Protein AF-A0A554S8Y8-F1 (afdb_monomer_lite)

InterPro domains:
  IPR024384 Protein of unknown function DUF2742 [PF10888] (43-123)

Radius of gyration: 39.04 Å; chains: 1; bounding box: 108×57×81 Å

Foldseek 3Di:
DDDDDDDDPDPDDPDPPPDDPDDDPPDVVVVVLVVVLVVLLVLQPDDQDAAPDPVLVPDDPPRSSNSNNVSVVVVVVVCCPDPVVVVVVVVVVVVVVVVVVVVVVVVVVVVVVVVVVVVVVVVVVVVCVVDPPPPPPPPPPDDPPPPDDD

Organism: NCBI:txid2590901

Structure (mmCIF, N/CA/C/O backbone):
data_AF-A0A554S8Y8-F1
#
_entry.id   AF-A0A554S8Y8-F1
#
loop_
_atom_site.group_PDB
_atom_site.id
_atom_site.type_symbol
_atom_site.label_atom_id
_atom_site.label_alt_id
_atom_site.label_comp_id
_atom_site.label_asym_id
_atom_site.label_entity_id
_atom_site.label_seq_id
_atom_site.pdbx_PDB_ins_code
_atom_site.Cartn_x
_atom_site.Cartn_y
_atom_site.Cartn_z
_atom_site.occupancy
_atom_site.B_iso_or_equiv
_atom_site.auth_seq_id
_atom_site.auth_comp_id
_atom_site.auth_asym_id
_atom_site.auth_atom_id
_atom_site.pdbx_PDB_model_num
ATOM 1 N N . MET A 1 1 ? -57.299 -16.203 10.323 1.00 47.03 1 MET A N 1
ATOM 2 C CA . MET A 1 1 ? -56.500 -15.339 11.216 1.00 47.03 1 MET A CA 1
ATOM 3 C C . MET A 1 1 ? -55.416 -14.689 10.373 1.00 47.03 1 MET A C 1
ATOM 5 O O . MET A 1 1 ? -54.409 -15.319 10.095 1.00 47.03 1 MET A O 1
ATOM 9 N N . THR A 1 2 ? -55.683 -13.494 9.859 1.00 44.03 2 THR A N 1
ATOM 10 C CA . THR A 1 2 ? -54.801 -12.737 8.959 1.00 44.03 2 THR A CA 1
ATOM 11 C C . THR A 1 2 ? -54.114 -11.648 9.774 1.00 44.03 2 THR A C 1
ATOM 13 O O . THR A 1 2 ? -54.778 -10.763 10.304 1.00 44.03 2 THR A O 1
ATOM 16 N N . THR A 1 3 ? -52.796 -11.741 9.935 1.00 59.38 3 THR A N 1
ATOM 17 C CA . THR A 1 3 ? -51.993 -10.737 10.642 1.00 59.38 3 THR A CA 1
ATOM 18 C C . THR A 1 3 ? -51.645 -9.593 9.699 1.00 59.38 3 THR A C 1
ATOM 20 O O . THR A 1 3 ? -50.896 -9.768 8.739 1.00 59.38 3 THR A O 1
ATOM 23 N N . GLU A 1 4 ? -52.202 -8.424 9.987 1.00 56.88 4 GLU A N 1
ATOM 24 C CA . GLU A 1 4 ? -51.949 -7.163 9.302 1.00 56.88 4 GLU A CA 1
ATOM 25 C C . GLU A 1 4 ? -50.557 -6.628 9.698 1.00 56.88 4 GLU A C 1
ATOM 27 O O . GLU A 1 4 ? -50.300 -6.287 10.855 1.00 56.88 4 GLU A O 1
ATOM 32 N N . VAL A 1 5 ? -49.617 -6.603 8.748 1.00 60.22 5 VAL A N 1
ATOM 33 C CA . VAL A 1 5 ? -48.259 -6.079 8.960 1.00 60.22 5 VAL A CA 1
ATOM 34 C C . VAL A 1 5 ? -48.286 -4.563 8.781 1.00 60.22 5 VAL A C 1
ATOM 36 O O . VAL A 1 5 ? -48.289 -4.041 7.669 1.00 60.22 5 VAL A O 1
ATOM 39 N N . LYS A 1 6 ? -48.303 -3.847 9.906 1.00 61.69 6 LYS A N 1
ATOM 40 C CA . LYS A 1 6 ? -48.257 -2.384 9.974 1.00 61.69 6 LYS A CA 1
ATOM 41 C C . LYS A 1 6 ? -46.864 -1.884 9.566 1.00 61.69 6 LYS A C 1
ATOM 43 O O . LYS A 1 6 ? -45.938 -1.867 10.376 1.00 61.69 6 LYS A O 1
ATOM 48 N N . SER A 1 7 ? -46.703 -1.494 8.302 1.00 57.88 7 SER A N 1
ATOM 49 C CA . SER A 1 7 ? -45.473 -0.887 7.784 1.00 57.88 7 SER A CA 1
ATOM 50 C C . SER A 1 7 ? -45.185 0.434 8.506 1.00 57.88 7 SER A C 1
ATOM 52 O O . SER A 1 7 ? -45.974 1.377 8.422 1.00 57.88 7 SER A O 1
ATOM 54 N N . ARG A 1 8 ? -44.059 0.516 9.224 1.00 50.22 8 ARG A N 1
ATOM 55 C CA . ARG A 1 8 ? -43.573 1.784 9.787 1.00 50.22 8 ARG A CA 1
ATOM 56 C C . ARG A 1 8 ? -43.091 2.707 8.658 1.00 50.22 8 ARG A C 1
ATOM 58 O O . ARG A 1 8 ? -42.439 2.216 7.734 1.00 50.22 8 ARG A O 1
ATOM 65 N N . PRO A 1 9 ? -43.361 4.021 8.733 1.00 53.75 9 PRO A N 1
ATOM 66 C CA . PRO A 1 9 ? -42.810 4.978 7.786 1.00 53.75 9 PRO A CA 1
ATOM 67 C C . PRO A 1 9 ? -41.280 4.975 7.880 1.00 53.75 9 PRO A C 1
ATOM 69 O O . PRO A 1 9 ? -40.707 5.001 8.972 1.00 53.75 9 PRO A O 1
ATOM 72 N N . ARG A 1 10 ? -40.633 4.893 6.714 1.00 50.78 10 ARG A N 1
ATOM 73 C CA . ARG A 1 10 ? -39.185 5.033 6.543 1.00 50.78 10 ARG A CA 1
ATOM 74 C C . ARG A 1 10 ? -38.805 6.416 7.067 1.00 50.78 10 ARG A C 1
ATOM 76 O O . ARG A 1 10 ? -39.172 7.414 6.456 1.00 50.78 10 ARG A O 1
ATOM 83 N N . GLY A 1 11 ? -38.143 6.442 8.221 1.00 44.75 11 GLY A N 1
ATOM 84 C CA . GLY A 1 11 ? -37.621 7.662 8.819 1.00 44.75 11 GLY A CA 1
ATOM 85 C C . GLY A 1 11 ? -36.776 8.417 7.803 1.00 44.75 11 GLY A C 1
ATOM 86 O O . GLY A 1 11 ? -35.916 7.836 7.138 1.00 44.75 11 GLY A O 1
ATOM 87 N N . GLU A 1 12 ? -37.102 9.693 7.677 1.00 41.38 12 GLU A N 1
ATOM 88 C CA . GLU A 1 12 ? -36.441 10.696 6.866 1.00 41.38 12 GLU A CA 1
ATOM 89 C C . GLU A 1 12 ? -34.924 10.609 7.067 1.00 41.38 12 GLU A C 1
ATOM 91 O O . GLU A 1 12 ? -34.403 10.762 8.173 1.00 41.38 12 GLU A O 1
ATOM 96 N N . SER A 1 13 ? -34.212 10.315 5.979 1.00 51.78 13 SER A N 1
ATOM 97 C CA . SER A 1 13 ? -32.763 10.447 5.917 1.00 51.78 13 SER A CA 1
ATOM 98 C C . SER A 1 13 ? -32.412 11.896 6.238 1.00 51.78 13 SER A C 1
ATOM 100 O O . SER A 1 13 ? -32.875 12.801 5.540 1.00 51.78 13 SER A O 1
ATOM 102 N N . GLY A 1 14 ? -31.624 12.096 7.296 1.00 46.25 14 GLY A N 1
ATOM 103 C CA . GLY A 1 14 ? -31.183 13.405 7.759 1.00 46.25 14 GLY A CA 1
ATOM 104 C C . GLY A 1 14 ? -30.741 14.294 6.601 1.00 46.25 14 GLY A C 1
ATOM 105 O O . GLY A 1 14 ? -29.959 13.885 5.743 1.00 46.25 14 GLY A O 1
ATOM 106 N N . ALA A 1 15 ? -31.297 15.502 6.571 1.00 44.44 15 ALA A N 1
ATOM 107 C CA . ALA A 1 15 ? -30.996 16.517 5.584 1.00 44.44 15 ALA A CA 1
ATOM 108 C C . ALA A 1 15 ? -29.482 16.763 5.525 1.00 44.44 15 ALA A C 1
ATOM 110 O O . ALA A 1 15 ? -28.898 17.335 6.446 1.00 44.44 15 ALA A O 1
ATOM 111 N N . ALA A 1 16 ? -28.855 16.355 4.420 1.00 51.69 16 ALA A N 1
ATOM 112 C CA . ALA A 1 16 ? -27.528 16.815 4.055 1.00 51.69 16 ALA A CA 1
ATOM 113 C C . ALA A 1 16 ? -27.600 18.341 3.899 1.00 51.69 16 ALA A C 1
ATOM 115 O O . ALA A 1 16 ? -28.158 18.863 2.930 1.00 51.69 16 ALA A O 1
ATOM 116 N N . LYS A 1 17 ? -27.097 19.070 4.899 1.00 48.62 17 LYS A N 1
ATOM 117 C CA . LYS A 1 17 ? -26.949 20.524 4.846 1.00 48.62 17 LYS A CA 1
ATOM 118 C C . LYS A 1 17 ? -26.028 20.838 3.665 1.00 48.62 17 LYS A C 1
ATOM 120 O O . LYS A 1 17 ? -24.832 20.569 3.731 1.00 48.62 17 LYS A O 1
ATOM 125 N N . LYS A 1 18 ? -26.580 21.396 2.582 1.00 47.53 18 LYS A N 1
ATOM 126 C CA . LYS A 1 18 ? -25.790 21.976 1.489 1.00 47.53 18 LYS A CA 1
ATOM 127 C C . LYS A 1 18 ? -25.019 23.179 2.037 1.00 47.53 18 LYS A C 1
ATOM 129 O O . LYS A 1 18 ? -25.548 24.285 2.095 1.00 47.53 18 LYS A O 1
ATOM 134 N N . LEU A 1 19 ? -23.790 22.947 2.481 1.00 48.97 19 LEU A N 1
ATOM 135 C CA . LEU A 1 19 ? -22.772 23.988 2.558 1.00 48.97 19 LEU A CA 1
ATOM 136 C C . LEU A 1 19 ? -22.224 24.185 1.138 1.00 48.97 19 LEU A C 1
ATOM 138 O O . LEU A 1 19 ? -22.096 23.221 0.388 1.00 48.97 19 LEU A O 1
ATOM 142 N N . GLY A 1 20 ? -22.040 25.446 0.756 1.00 43.59 20 GLY A N 1
ATOM 143 C CA . GLY A 1 20 ? -21.856 25.896 -0.621 1.00 43.59 20 GLY A CA 1
ATOM 144 C C . GLY A 1 20 ? -20.683 25.285 -1.395 1.00 43.59 20 GLY A C 1
ATOM 145 O O . GLY A 1 20 ? -19.787 24.651 -0.844 1.00 43.59 20 GLY A O 1
ATOM 146 N N . ASP A 1 21 ? -20.769 25.511 -2.704 1.00 49.44 21 ASP A N 1
ATOM 147 C CA . ASP A 1 21 ? -19.864 25.177 -3.803 1.00 49.44 21 ASP A CA 1
ATOM 148 C C . ASP A 1 21 ? -18.455 24.675 -3.429 1.00 49.44 21 ASP A C 1
ATOM 150 O O . ASP A 1 21 ? -17.584 25.420 -2.987 1.00 49.44 21 ASP A O 1
ATOM 154 N N . GLY A 1 22 ? -18.213 23.390 -3.717 1.00 47.41 22 GLY A N 1
ATOM 155 C CA . GLY A 1 22 ? -16.874 22.843 -3.974 1.00 47.41 22 GLY A CA 1
ATOM 156 C C . GLY A 1 22 ? -16.116 22.218 -2.799 1.00 47.41 22 GLY A C 1
ATOM 157 O O . GLY A 1 22 ? -15.000 21.744 -3.004 1.00 47.41 22 GLY A O 1
ATOM 158 N N . GLY A 1 23 ? -16.681 22.169 -1.590 1.00 43.53 23 GLY A N 1
ATOM 159 C CA . GLY A 1 23 ? -16.047 21.523 -0.434 1.00 43.53 23 GLY A CA 1
ATOM 160 C C . GLY A 1 23 ? -16.428 20.046 -0.291 1.00 43.53 23 GLY A C 1
ATOM 161 O O . GLY A 1 23 ? -17.608 19.718 -0.226 1.00 43.53 23 GLY A O 1
ATOM 162 N N . PHE A 1 24 ? -15.438 19.152 -0.203 1.00 45.09 24 PHE A N 1
ATOM 163 C CA . PHE A 1 24 ? -15.615 17.744 0.173 1.00 45.09 24 PHE A CA 1
ATOM 164 C C . PHE A 1 24 ? -16.400 17.659 1.493 1.00 45.09 24 PHE A C 1
ATOM 166 O O . PHE A 1 24 ? -15.866 17.974 2.558 1.00 45.09 24 PHE A O 1
ATOM 173 N N . THR A 1 25 ? -17.680 17.279 1.446 1.00 54.97 25 THR A N 1
ATOM 174 C CA . THR A 1 25 ? -18.459 17.044 2.662 1.00 54.97 25 THR A CA 1
ATOM 175 C C . THR A 1 25 ? -17.946 15.757 3.284 1.00 54.97 25 THR A C 1
ATOM 177 O O . THR A 1 25 ? -18.303 14.665 2.845 1.00 54.97 25 THR A O 1
ATOM 180 N N . VAL A 1 26 ? -17.086 15.866 4.296 1.00 57.28 26 VAL A N 1
ATOM 181 C CA . VAL A 1 26 ? -16.855 14.737 5.197 1.00 57.28 26 VAL A CA 1
ATOM 182 C C . VAL A 1 26 ? -18.227 14.408 5.773 1.00 57.28 26 VAL A C 1
ATOM 184 O O . VAL A 1 26 ? -18.809 15.244 6.462 1.00 57.28 26 VAL A O 1
ATOM 187 N N . ASN A 1 27 ? -18.791 13.254 5.414 1.00 69.38 27 ASN A N 1
ATOM 188 C CA . ASN A 1 27 ? -20.100 12.869 5.919 1.00 69.38 27 ASN A CA 1
ATOM 189 C C . ASN A 1 27 ? -20.034 12.902 7.450 1.00 69.38 27 ASN A C 1
ATOM 191 O O . ASN A 1 27 ? -19.152 12.272 8.038 1.00 69.38 27 ASN A O 1
ATOM 195 N N . ASP A 1 28 ? -20.959 13.611 8.102 1.00 75.12 28 ASP A N 1
ATOM 196 C CA . ASP A 1 28 ? -21.034 13.670 9.570 1.00 75.12 28 ASP A CA 1
ATOM 197 C C . ASP A 1 28 ? -21.032 12.259 10.192 1.00 75.12 28 ASP A C 1
ATOM 199 O O . ASP A 1 28 ? -20.503 12.043 11.282 1.00 75.12 28 ASP A O 1
ATOM 203 N N . THR A 1 29 ? -21.536 11.264 9.455 1.00 81.00 29 THR A N 1
ATOM 204 C CA . THR A 1 29 ? -21.516 9.845 9.823 1.00 81.00 29 THR A CA 1
ATOM 205 C C . THR A 1 29 ? -20.113 9.240 9.881 1.00 81.00 29 THR A C 1
ATOM 207 O O . THR A 1 29 ? -19.847 8.433 10.766 1.00 81.00 29 THR A O 1
ATOM 210 N N . ASP A 1 30 ? -19.192 9.623 8.992 1.00 84.12 30 ASP A N 1
ATOM 211 C CA . ASP A 1 30 ? -17.806 9.138 9.020 1.00 84.12 30 ASP A CA 1
ATOM 212 C C . ASP A 1 30 ? -17.032 9.738 10.196 1.00 84.12 30 ASP A C 1
ATOM 214 O O . ASP A 1 30 ? -16.260 9.035 10.851 1.00 84.12 30 ASP A O 1
ATOM 218 N N . VAL A 1 31 ? -17.269 11.016 10.511 1.00 86.31 31 VAL A N 1
ATOM 219 C CA . VAL A 1 31 ? -16.690 11.665 11.700 1.00 86.31 31 VAL A CA 1
ATOM 220 C C . VAL A 1 31 ? -17.212 11.007 12.977 1.00 86.31 31 VAL A C 1
ATOM 222 O O . VAL A 1 31 ? -16.434 10.674 13.876 1.00 86.31 31 VAL A O 1
ATOM 225 N N . GLN A 1 32 ? -18.519 10.755 13.053 1.00 88.62 32 GLN A N 1
ATOM 226 C CA . GLN A 1 32 ? -19.132 10.060 14.184 1.00 88.62 32 GLN A CA 1
ATOM 227 C C . GLN A 1 32 ? -18.606 8.628 14.324 1.00 88.62 32 GLN A C 1
ATOM 229 O O . GLN A 1 32 ? -18.229 8.218 15.420 1.00 88.62 32 GLN A O 1
ATOM 234 N N . ARG A 1 33 ? -18.492 7.882 13.221 1.00 91.44 33 ARG A N 1
ATOM 235 C CA . ARG A 1 33 ? -17.946 6.520 13.242 1.00 91.44 33 ARG A CA 1
ATOM 236 C C . ARG A 1 33 ? -16.495 6.502 13.719 1.00 91.44 33 ARG A C 1
ATOM 238 O O . ARG A 1 33 ? -16.170 5.763 14.645 1.00 91.44 33 ARG A O 1
ATOM 245 N N . LYS A 1 34 ? -15.638 7.359 13.152 1.00 91.56 34 LYS A N 1
ATOM 246 C CA . LYS A 1 34 ? -14.223 7.456 13.545 1.00 91.56 34 LYS A CA 1
ATOM 247 C C . LYS A 1 34 ? -14.057 7.867 15.003 1.00 91.56 34 LYS A C 1
ATOM 249 O O . LYS A 1 34 ? -13.222 7.298 15.698 1.00 91.56 34 LYS A O 1
ATOM 254 N N . SER A 1 35 ? -14.847 8.827 15.482 1.00 93.19 35 SER A N 1
ATOM 255 C CA . SER A 1 35 ? -14.788 9.248 16.887 1.00 93.19 35 SER A CA 1
ATOM 256 C C . SER A 1 35 ? -15.248 8.137 17.837 1.00 93.19 35 SER A C 1
ATOM 258 O O . SER A 1 35 ? -14.600 7.914 18.860 1.00 93.19 35 SER A O 1
ATOM 260 N N . PHE A 1 36 ? -16.280 7.370 17.470 1.00 93.44 36 PHE A N 1
ATOM 261 C CA . PHE A 1 36 ? -16.693 6.174 18.206 1.00 93.44 36 PHE A CA 1
ATOM 262 C C . PHE A 1 36 ? -15.592 5.103 18.244 1.00 93.44 36 PHE A C 1
ATOM 264 O O . PHE A 1 36 ? -15.247 4.613 19.321 1.00 93.44 36 PHE A O 1
ATOM 271 N N . ALA A 1 37 ? -15.002 4.766 17.094 1.00 94.44 37 ALA A N 1
ATOM 272 C CA . ALA A 1 37 ? -13.923 3.784 17.017 1.00 94.44 37 ALA A CA 1
ATOM 273 C C . ALA A 1 37 ? -12.710 4.219 17.853 1.00 94.44 37 ALA A C 1
ATOM 275 O O . ALA A 1 37 ? -12.181 3.433 18.639 1.00 94.44 37 ALA A O 1
ATOM 276 N N . LEU A 1 38 ? -12.321 5.493 17.760 1.00 94.94 38 LEU A N 1
ATOM 277 C CA . LEU A 1 38 ? -11.216 6.055 18.533 1.00 94.94 38 LEU A CA 1
ATOM 278 C C . LEU A 1 38 ? -11.489 6.008 20.041 1.00 94.94 38 LEU A C 1
ATOM 280 O O . LEU A 1 38 ? -10.593 5.674 20.814 1.00 94.94 38 LEU A O 1
ATOM 284 N N . ALA A 1 39 ? -12.722 6.285 20.470 1.00 95.69 39 ALA A N 1
ATOM 285 C CA . ALA A 1 39 ? -13.106 6.174 21.874 1.00 95.69 39 ALA A CA 1
ATOM 286 C C . ALA A 1 39 ? -12.942 4.737 22.400 1.00 95.69 39 ALA A C 1
ATOM 288 O O . ALA A 1 39 ? -12.419 4.543 23.498 1.00 95.69 39 ALA A O 1
ATOM 289 N N . LYS A 1 40 ? -13.320 3.725 21.606 1.00 95.25 40 LYS A N 1
ATOM 290 C CA . LYS A 1 40 ? -13.125 2.308 21.956 1.00 95.25 40 LYS A CA 1
ATOM 291 C C . LYS A 1 40 ? -11.652 1.915 22.002 1.00 95.25 40 LYS A C 1
ATOM 293 O O . LYS A 1 40 ? -11.231 1.246 22.941 1.00 95.25 40 LYS A O 1
ATOM 298 N N . ILE A 1 41 ? -10.859 2.377 21.039 1.00 95.19 41 ILE A N 1
ATOM 299 C CA . ILE A 1 41 ? -9.416 2.114 20.993 1.00 95.19 41 ILE A CA 1
ATOM 300 C C . ILE A 1 41 ? -8.714 2.717 22.212 1.00 95.19 41 ILE A C 1
ATOM 302 O O . ILE A 1 41 ? -7.961 2.025 22.888 1.00 95.19 41 ILE A O 1
ATOM 306 N N . ASN A 1 42 ? -9.021 3.969 22.553 1.00 95.12 42 ASN A N 1
ATOM 307 C CA . ASN A 1 42 ? -8.420 4.653 23.699 1.00 95.12 42 ASN A CA 1
ATOM 308 C C . ASN A 1 42 ? -8.823 4.041 25.051 1.00 95.12 42 ASN A C 1
ATOM 310 O O . ASN A 1 42 ? -8.082 4.165 26.028 1.00 95.12 42 ASN A O 1
ATOM 314 N N . ALA A 1 43 ? -9.983 3.380 25.126 1.00 94.31 43 ALA A N 1
ATOM 315 C CA . ALA A 1 43 ? -10.394 2.634 26.313 1.00 94.31 43 ALA A CA 1
ATOM 316 C C . ALA A 1 43 ? -9.557 1.356 26.516 1.00 94.31 43 ALA A C 1
ATOM 318 O O . ALA A 1 43 ? -9.278 0.976 27.656 1.00 94.31 43 ALA A O 1
ATOM 319 N N . GLY A 1 44 ? -9.112 0.718 25.428 1.00 91.25 44 GLY A N 1
ATOM 320 C CA . GLY A 1 44 ? -8.196 -0.421 25.445 1.00 91.25 44 GLY A CA 1
ATOM 321 C C . GLY A 1 44 ? -6.770 0.006 25.788 1.00 91.25 44 GLY A C 1
ATOM 322 O O . GLY A 1 44 ? -5.928 0.150 24.909 1.00 91.25 44 GLY A O 1
ATOM 323 N N . ARG A 1 45 ? -6.481 0.226 27.074 1.00 88.44 45 ARG A N 1
ATOM 324 C CA . ARG A 1 45 ? -5.127 0.583 27.526 1.00 88.44 45 ARG A CA 1
ATOM 325 C C . ARG A 1 45 ? -4.135 -0.561 27.270 1.00 88.44 45 ARG A C 1
ATOM 327 O O . ARG A 1 45 ? -4.431 -1.721 27.549 1.00 88.44 45 ARG A O 1
ATOM 334 N N . GLY A 1 46 ? -2.921 -0.210 26.845 1.00 89.25 46 GLY A N 1
ATOM 335 C CA . GLY A 1 46 ? -1.827 -1.161 26.626 1.00 89.25 46 GLY A CA 1
ATOM 336 C C . GLY A 1 46 ? -1.856 -1.825 25.241 1.00 89.25 46 GLY A C 1
ATOM 337 O O . GLY A 1 46 ? -2.533 -1.336 24.339 1.00 89.25 46 GLY A O 1
ATOM 338 N N . PRO A 1 47 ? -1.090 -2.911 25.036 1.00 93.81 47 PRO A N 1
ATOM 339 C CA . PRO A 1 47 ? -1.068 -3.615 23.760 1.00 93.81 47 PRO A CA 1
ATOM 340 C C . PRO A 1 47 ? -2.427 -4.276 23.492 1.00 93.81 47 PRO A C 1
ATOM 342 O O . PRO A 1 47 ? -2.890 -5.121 24.264 1.00 93.81 47 PRO A O 1
ATOM 345 N N . ILE A 1 48 ? -3.062 -3.870 22.393 1.00 96.88 48 ILE A N 1
ATOM 346 C CA . ILE A 1 48 ? -4.334 -4.421 21.920 1.00 96.88 48 ILE A CA 1
ATOM 347 C C . ILE A 1 48 ? -4.020 -5.617 21.006 1.00 96.88 48 ILE A C 1
ATOM 349 O O . ILE A 1 48 ? -3.348 -5.428 19.988 1.00 96.88 48 ILE A O 1
ATOM 353 N N . PRO A 1 49 ? -4.478 -6.840 21.330 1.00 97.38 49 PRO A N 1
ATOM 354 C CA . PRO A 1 49 ? -4.229 -7.999 20.483 1.00 97.38 49 PRO A CA 1
ATOM 355 C C . PRO A 1 49 ? -5.028 -7.910 19.179 1.00 97.38 49 PRO A C 1
ATOM 357 O O . PRO A 1 49 ? -6.074 -7.264 19.102 1.00 97.38 49 PRO A O 1
ATOM 360 N N . LYS A 1 50 ? -4.563 -8.605 18.138 1.00 97.44 50 LYS A N 1
ATOM 361 C CA . LYS A 1 50 ? -5.289 -8.694 16.865 1.00 97.44 50 LYS A CA 1
ATOM 362 C C . LYS A 1 50 ? -6.634 -9.403 17.065 1.00 97.44 50 LYS A C 1
ATOM 364 O O . LYS A 1 50 ? -6.682 -10.477 17.658 1.00 97.44 50 LYS A O 1
ATOM 369 N N . TYR A 1 51 ? -7.712 -8.843 16.515 1.00 97.44 51 TYR A N 1
ATOM 370 C CA . TYR A 1 51 ? -9.029 -9.484 16.541 1.00 97.44 51 TYR A CA 1
ATOM 371 C C . TYR A 1 51 ? -8.967 -10.919 15.989 1.00 97.44 51 TYR A C 1
ATOM 373 O O . TYR A 1 51 ? -8.411 -11.152 14.914 1.00 97.44 51 TYR A O 1
ATOM 381 N N . GLY A 1 52 ? -9.514 -11.872 16.750 1.00 96.00 52 GLY A N 1
ATOM 382 C CA . GLY A 1 52 ? -9.511 -13.299 16.415 1.00 96.00 52 GLY A CA 1
ATOM 383 C C . GLY A 1 52 ? -8.200 -14.045 16.701 1.00 96.00 52 GLY A C 1
ATOM 384 O O . GLY A 1 52 ? -8.138 -15.247 16.456 1.00 96.00 52 GLY A O 1
ATOM 385 N N . SER A 1 53 ? -7.157 -13.386 17.221 1.00 97.75 53 SER A N 1
ATOM 386 C CA . SER A 1 53 ? -5.942 -14.081 17.665 1.00 97.75 53 SER A CA 1
ATOM 387 C C . SER A 1 53 ? -6.192 -14.914 18.928 1.00 97.75 53 SER A C 1
ATOM 389 O O . SER A 1 53 ? -7.143 -14.667 19.672 1.00 97.75 53 SER A O 1
ATOM 391 N N . ALA A 1 54 ? -5.307 -15.874 19.217 1.00 97.81 54 ALA A N 1
ATOM 392 C CA . ALA A 1 54 ? -5.374 -16.651 20.457 1.00 97.81 54 ALA A CA 1
ATOM 393 C C . ALA A 1 54 ? -5.332 -15.747 21.703 1.00 97.81 54 ALA A C 1
ATOM 395 O O . ALA A 1 54 ? -6.127 -15.922 22.621 1.00 97.81 54 ALA A O 1
ATOM 396 N N . GLU A 1 55 ? -4.471 -14.725 21.696 1.00 96.94 55 GLU A N 1
ATOM 397 C CA . GLU A 1 55 ? -4.386 -13.724 22.766 1.00 96.94 55 GLU A CA 1
ATOM 398 C C . GLU A 1 55 ? -5.707 -12.973 22.963 1.00 96.94 55 GLU A C 1
ATOM 400 O O . GLU A 1 55 ? -6.114 -12.745 24.096 1.00 96.94 55 GLU A O 1
ATOM 405 N N . TRP A 1 56 ? -6.406 -12.630 21.874 1.00 97.62 56 TRP A N 1
ATOM 406 C CA . TRP A 1 56 ? -7.715 -11.980 21.934 1.00 97.62 56 TRP A CA 1
ATOM 407 C C . TRP A 1 56 ? -8.802 -12.906 22.496 1.00 97.62 56 TRP A C 1
ATOM 409 O O . TRP A 1 56 ? -9.646 -12.457 23.268 1.00 97.62 56 TRP A O 1
ATOM 419 N N . VAL A 1 57 ? -8.780 -14.196 22.140 1.00 97.31 57 VAL A N 1
ATOM 420 C CA . VAL A 1 57 ? -9.739 -15.193 22.653 1.00 97.31 57 VAL A CA 1
ATOM 421 C C . VAL A 1 57 ? -9.563 -15.419 24.156 1.00 97.31 57 VAL A C 1
ATOM 423 O O . VAL A 1 57 ? -10.553 -15.632 24.854 1.00 97.31 57 VAL A O 1
ATOM 426 N N . LEU A 1 58 ? -8.324 -15.344 24.651 1.00 97.56 58 LEU A N 1
ATOM 427 C CA . LEU A 1 58 ? -7.989 -15.497 26.069 1.00 97.56 58 LEU A CA 1
ATOM 428 C C . LEU A 1 58 ? -8.385 -14.288 26.929 1.00 97.56 58 LEU A C 1
ATOM 430 O O . LEU A 1 58 ? -8.383 -14.398 28.156 1.00 97.56 58 LEU A O 1
ATOM 434 N N . LEU A 1 59 ? -8.720 -13.144 26.324 1.00 96.00 59 LEU A N 1
ATOM 435 C CA . LEU A 1 59 ? -9.180 -11.985 27.081 1.00 96.00 59 LEU A CA 1
ATOM 436 C C . LEU A 1 59 ? -10.556 -12.244 27.720 1.00 96.00 59 LEU A C 1
ATOM 438 O O . LEU A 1 59 ? -11.446 -12.807 27.065 1.00 96.00 59 LEU A O 1
ATOM 442 N N . PRO A 1 60 ? -10.782 -11.754 28.954 1.00 96.62 60 PRO A N 1
ATOM 443 C CA . PRO A 1 60 ? -12.114 -11.682 29.544 1.00 96.62 60 PRO A CA 1
ATOM 444 C C . PRO A 1 60 ? -13.124 -11.004 28.609 1.00 96.62 60 PRO A C 1
ATOM 446 O O . PRO A 1 60 ? -12.772 -10.170 27.771 1.00 96.62 60 PRO A O 1
ATOM 449 N N . ALA A 1 61 ? -14.398 -11.380 28.724 1.00 94.56 61 ALA A N 1
ATOM 450 C CA . ALA A 1 61 ? -15.454 -10.833 27.869 1.00 94.56 61 ALA A CA 1
ATOM 451 C C . ALA A 1 61 ? -15.660 -9.320 28.074 1.00 94.56 61 ALA A C 1
ATOM 453 O O . ALA A 1 61 ? -16.061 -8.631 27.141 1.00 94.56 61 ALA A O 1
ATOM 454 N N . ASP A 1 62 ? -15.355 -8.827 29.271 1.00 95.12 62 ASP A N 1
ATOM 455 C CA . ASP A 1 62 ? -15.451 -7.440 29.718 1.00 95.12 62 ASP A CA 1
ATOM 456 C C . ASP A 1 62 ? -14.134 -6.653 29.583 1.00 95.12 62 ASP A C 1
ATOM 458 O O . ASP A 1 62 ? -14.082 -5.475 29.936 1.00 95.12 62 ASP A O 1
ATOM 462 N N . ASP A 1 63 ? -13.065 -7.264 29.054 1.00 95.50 63 ASP A N 1
ATOM 463 C CA . ASP A 1 63 ? -11.795 -6.565 28.858 1.00 95.50 63 ASP A CA 1
ATOM 464 C C . ASP A 1 63 ? -11.929 -5.515 27.732 1.00 95.50 63 ASP A C 1
ATOM 466 O O . ASP A 1 63 ? -12.223 -5.871 26.582 1.00 95.50 63 ASP A O 1
ATOM 470 N N . PRO A 1 64 ? -11.659 -4.221 27.999 1.00 96.62 64 PRO A N 1
ATOM 471 C CA . PRO A 1 64 ? -11.798 -3.159 27.002 1.00 96.62 64 PRO A CA 1
ATOM 472 C C . PRO A 1 64 ? -10.872 -3.338 25.791 1.00 96.62 64 PRO A C 1
ATOM 474 O O . PRO A 1 64 ? -11.178 -2.853 24.700 1.00 96.62 64 PRO A O 1
ATOM 477 N N . ARG A 1 65 ? -9.763 -4.080 25.924 1.00 96.88 65 ARG A N 1
ATOM 478 C CA . ARG A 1 65 ? -8.883 -4.419 24.794 1.00 96.88 65 ARG A CA 1
ATOM 479 C C . ARG A 1 65 ? -9.586 -5.308 23.771 1.00 96.88 65 ARG A C 1
ATOM 481 O O . ARG A 1 65 ? -9.243 -5.266 22.590 1.00 96.88 65 ARG A O 1
ATOM 488 N N . ARG A 1 66 ? -10.591 -6.084 24.190 1.00 96.81 66 ARG A N 1
ATOM 489 C CA . ARG A 1 66 ? -11.377 -6.943 23.301 1.00 96.81 66 ARG A CA 1
ATOM 490 C C . ARG A 1 66 ? -12.245 -6.113 22.358 1.00 96.81 66 ARG A C 1
ATOM 492 O O . ARG A 1 66 ? -12.247 -6.380 21.156 1.00 96.81 66 ARG A O 1
ATOM 499 N N . GLU A 1 67 ? -12.922 -5.092 22.889 1.00 96.19 67 GLU A N 1
ATOM 500 C CA . GLU A 1 67 ? -13.702 -4.126 22.103 1.00 96.19 67 GLU A CA 1
ATOM 501 C C . GLU A 1 67 ? -12.804 -3.256 21.219 1.00 96.19 67 GLU A C 1
ATOM 503 O O . GLU A 1 67 ? -13.124 -3.024 20.054 1.00 96.19 67 GLU A O 1
ATOM 508 N N . ALA A 1 68 ? -11.653 -2.820 21.738 1.00 97.44 68 ALA A N 1
ATOM 509 C CA . ALA A 1 68 ? -10.677 -2.052 20.972 1.00 97.44 68 ALA A CA 1
ATOM 510 C C . ALA A 1 68 ? -10.180 -2.829 19.739 1.00 97.44 68 ALA A C 1
ATOM 512 O O . ALA A 1 68 ? -10.165 -2.293 18.632 1.00 97.44 68 ALA A O 1
ATOM 513 N N . ALA A 1 69 ? -9.852 -4.115 19.901 1.00 97.75 69 ALA A N 1
ATOM 514 C CA . ALA A 1 69 ? -9.455 -4.985 18.795 1.00 97.75 69 ALA A CA 1
ATOM 515 C C . ALA A 1 69 ? -10.562 -5.131 17.737 1.00 97.75 69 ALA A C 1
ATOM 517 O O . ALA A 1 69 ? -10.278 -5.091 16.539 1.00 97.75 69 ALA A O 1
ATOM 518 N N . MET A 1 70 ? -11.824 -5.263 18.167 1.00 97.19 70 MET A N 1
ATOM 519 C CA . MET A 1 70 ? -12.975 -5.305 17.257 1.00 97.19 70 MET A CA 1
ATOM 520 C C . MET A 1 70 ? -13.146 -3.990 16.491 1.00 97.19 70 MET A C 1
ATOM 522 O O . MET A 1 70 ? -13.360 -4.020 15.283 1.00 97.19 70 MET A O 1
ATOM 526 N N . ALA A 1 71 ? -13.022 -2.842 17.165 1.00 96.38 71 ALA A N 1
ATOM 527 C CA . ALA A 1 71 ? -13.127 -1.528 16.532 1.00 96.38 71 ALA A CA 1
ATOM 528 C C . ALA A 1 71 ? -12.037 -1.324 15.466 1.00 96.38 71 ALA A C 1
ATOM 530 O O . ALA A 1 71 ? -12.335 -0.864 14.366 1.00 96.38 71 ALA A O 1
ATOM 531 N N . ILE A 1 72 ? -10.796 -1.740 15.753 1.00 96.19 72 ILE A N 1
ATOM 532 C CA . ILE A 1 72 ? -9.690 -1.713 14.782 1.00 96.19 72 ILE A CA 1
ATOM 533 C C . ILE A 1 72 ? -10.011 -2.593 13.570 1.00 96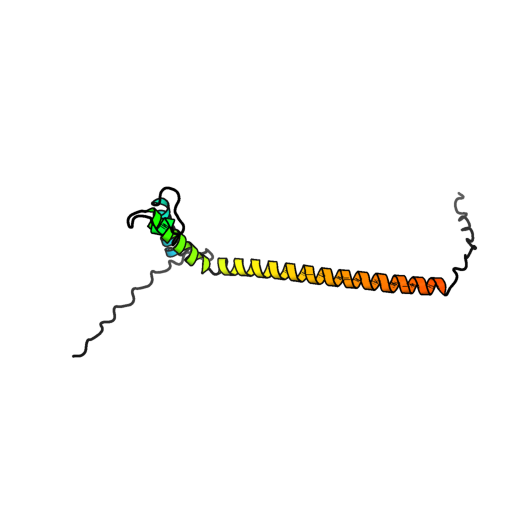.19 72 ILE A C 1
ATOM 535 O O . ILE A 1 72 ? -9.841 -2.155 12.434 1.00 96.19 72 ILE A O 1
ATOM 539 N N . ALA A 1 73 ? -10.488 -3.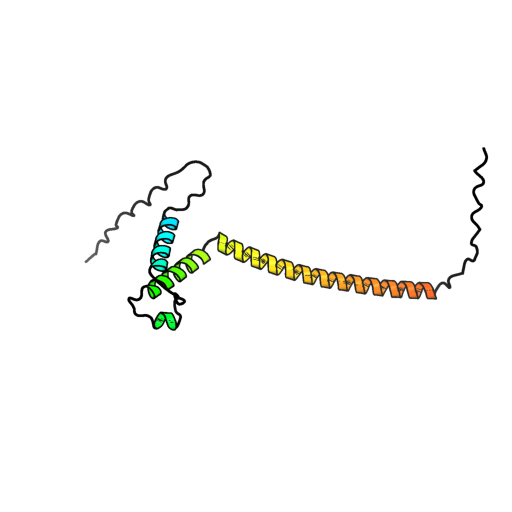821 13.793 1.00 97.06 73 ALA A N 1
ATOM 540 C CA . ALA A 1 73 ? -10.831 -4.736 12.706 1.00 97.06 73 ALA A CA 1
ATOM 541 C C . ALA A 1 73 ? -11.982 -4.201 11.838 1.00 97.06 73 ALA A C 1
ATOM 543 O O . ALA A 1 73 ? -11.904 -4.256 10.612 1.00 97.06 73 ALA A O 1
ATOM 544 N N . ALA A 1 74 ? -13.016 -3.630 12.459 1.00 95.56 74 ALA A N 1
ATOM 545 C CA . ALA A 1 74 ? -14.145 -3.035 11.754 1.00 95.56 74 ALA A CA 1
AT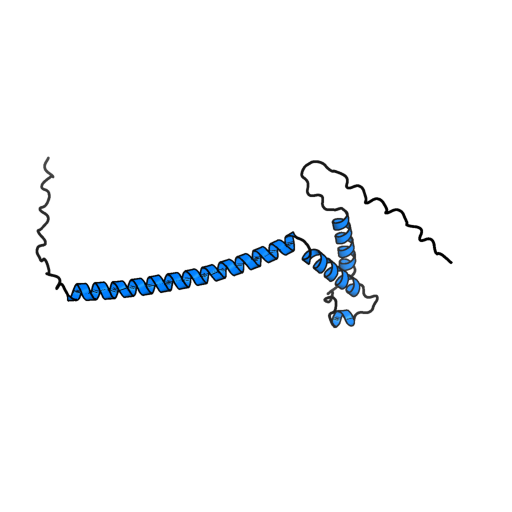OM 546 C C . ALA A 1 74 ? -13.725 -1.826 10.900 1.00 95.56 74 ALA A C 1
ATOM 548 O O . ALA A 1 74 ? -14.122 -1.734 9.739 1.00 95.56 74 ALA A O 1
ATOM 549 N N . GLU A 1 75 ? -12.888 -0.926 11.430 1.00 94.88 75 GLU A N 1
ATOM 550 C CA . GLU A 1 75 ? -12.360 0.204 10.651 1.00 94.88 75 GLU A CA 1
ATOM 551 C C . GLU A 1 75 ? -11.435 -0.255 9.521 1.00 94.88 75 GLU A C 1
ATOM 553 O O . GLU A 1 75 ? -11.454 0.336 8.439 1.00 94.88 75 GLU A O 1
ATOM 558 N N . ALA A 1 76 ? -10.657 -1.322 9.731 1.00 92.44 76 ALA A N 1
ATOM 559 C CA . ALA A 1 76 ? -9.832 -1.908 8.680 1.00 92.44 76 ALA A CA 1
ATOM 560 C C . ALA A 1 76 ? -10.696 -2.451 7.532 1.00 92.44 76 ALA A C 1
ATOM 562 O O . ALA A 1 76 ? -10.443 -2.110 6.378 1.00 92.44 76 ALA A O 1
ATOM 563 N N . TRP A 1 77 ? -11.753 -3.211 7.837 1.00 91.75 77 TRP A N 1
ATOM 564 C CA . TRP A 1 77 ? -12.698 -3.704 6.828 1.00 91.75 77 TRP A CA 1
ATOM 565 C C . TRP A 1 77 ? -13.434 -2.579 6.109 1.00 91.75 77 TRP A C 1
ATOM 567 O O . TRP A 1 77 ? -13.584 -2.620 4.889 1.00 91.75 77 TRP A O 1
ATOM 577 N N . PHE A 1 78 ? -13.867 -1.550 6.838 1.00 90.94 78 PHE A N 1
ATOM 578 C CA . PHE A 1 78 ? -14.501 -0.396 6.213 1.00 90.94 78 PHE A CA 1
ATOM 579 C C . PHE A 1 78 ? -13.542 0.318 5.253 1.00 90.94 78 PHE A C 1
ATOM 581 O O . PHE A 1 78 ? -13.927 0.671 4.138 1.00 90.94 78 PHE A O 1
ATOM 588 N N . SER A 1 79 ? -12.297 0.527 5.687 1.00 88.62 79 SER A N 1
ATOM 589 C CA . SER A 1 79 ? -11.264 1.201 4.895 1.00 88.62 79 SER A CA 1
ATOM 590 C C . SER A 1 79 ? -10.890 0.394 3.656 1.00 88.62 79 SER A C 1
ATOM 592 O O . SER A 1 79 ? -10.695 0.964 2.591 1.00 88.62 79 SER A O 1
ATOM 594 N N . GLU A 1 80 ? -10.845 -0.932 3.767 1.00 89.00 80 GLU A N 1
ATOM 595 C CA . GLU A 1 80 ? -10.583 -1.834 2.645 1.00 89.00 80 GLU A CA 1
ATOM 596 C C . GLU A 1 80 ? -11.659 -1.761 1.553 1.00 89.00 80 GLU A C 1
ATOM 598 O O . GLU A 1 80 ? -11.346 -1.935 0.378 1.00 89.00 80 GLU A O 1
ATOM 603 N N . GLY A 1 81 ? -12.902 -1.435 1.917 1.00 87.12 81 GLY A N 1
ATOM 604 C CA . GLY A 1 81 ? -13.991 -1.205 0.968 1.00 87.12 81 GLY A CA 1
ATOM 605 C C . GLY A 1 81 ? -14.014 0.191 0.332 1.00 87.12 81 GLY A C 1
ATOM 606 O O . GLY A 1 81 ? -14.862 0.440 -0.524 1.00 87.12 81 GLY A O 1
ATOM 607 N N . GLN A 1 82 ? -13.138 1.118 0.740 1.00 88.44 82 GLN A N 1
ATOM 608 C CA . GLN A 1 82 ? -13.159 2.482 0.207 1.00 88.44 82 GLN A CA 1
ATOM 609 C C . GLN A 1 82 ? -12.618 2.537 -1.227 1.00 88.44 82 GLN A C 1
ATOM 611 O O . GLN A 1 82 ? -11.530 2.008 -1.477 1.00 88.44 82 GLN A O 1
ATOM 616 N N . PRO A 1 83 ? -13.305 3.237 -2.154 1.00 86.81 83 PRO A N 1
ATOM 617 C CA . PRO A 1 83 ? -12.868 3.356 -3.544 1.00 86.81 83 PRO A CA 1
ATOM 618 C C . PRO A 1 83 ? -11.424 3.837 -3.692 1.00 86.81 83 PRO A C 1
ATOM 620 O O . PRO A 1 83 ? -10.694 3.291 -4.510 1.00 86.81 83 PRO A O 1
ATOM 623 N N . ASP A 1 84 ? -10.984 4.787 -2.864 1.00 87.50 84 ASP A N 1
ATOM 624 C CA . ASP A 1 84 ? -9.624 5.335 -2.927 1.00 87.50 84 ASP A CA 1
ATOM 625 C C . ASP A 1 84 ? -8.559 4.321 -2.494 1.00 87.50 84 ASP A C 1
ATOM 627 O O . ASP A 1 84 ? -7.485 4.242 -3.090 1.00 87.50 84 ASP A O 1
ATOM 631 N N . VAL A 1 85 ? -8.856 3.506 -1.476 1.00 87.81 85 VAL A N 1
ATOM 632 C CA . VAL A 1 85 ? -7.947 2.449 -1.006 1.00 87.81 85 VAL A CA 1
ATOM 633 C C . VAL A 1 85 ? -7.848 1.348 -2.055 1.00 87.81 85 VAL A C 1
ATOM 635 O O . VAL A 1 85 ? -6.750 0.889 -2.372 1.00 87.81 85 VAL A O 1
ATOM 638 N N . ILE A 1 86 ? -8.987 0.963 -2.630 1.00 89.50 86 ILE A N 1
ATOM 639 C CA . ILE A 1 86 ? -9.063 -0.011 -3.716 1.00 89.50 86 ILE A CA 1
ATOM 640 C C . ILE A 1 86 ? -8.289 0.502 -4.937 1.00 89.50 86 ILE A C 1
ATOM 642 O O . ILE A 1 86 ? -7.421 -0.199 -5.452 1.00 89.50 86 ILE A O 1
ATOM 646 N N . ALA A 1 87 ? -8.539 1.743 -5.362 1.00 91.19 87 ALA A N 1
ATOM 647 C CA . ALA A 1 87 ? -7.838 2.377 -6.472 1.00 91.19 87 ALA A CA 1
ATOM 648 C C . ALA A 1 87 ? -6.328 2.443 -6.217 1.00 91.19 87 ALA A C 1
ATOM 650 O O . ALA A 1 87 ? -5.549 2.064 -7.085 1.00 91.19 87 ALA A O 1
ATOM 651 N N . GLY A 1 88 ? -5.899 2.850 -5.019 1.00 92.94 88 GLY A N 1
ATOM 652 C CA . GLY A 1 88 ? -4.485 2.891 -4.643 1.00 92.94 88 GLY A CA 1
ATOM 653 C C . GLY A 1 88 ? -3.796 1.524 -4.730 1.00 92.94 88 GLY A C 1
ATOM 654 O O . GLY A 1 88 ? -2.679 1.429 -5.248 1.00 92.94 88 GLY A O 1
ATOM 655 N N . ARG A 1 89 ? -4.470 0.454 -4.287 1.00 92.56 89 ARG A N 1
ATOM 656 C CA . ARG A 1 89 ? -3.977 -0.926 -4.437 1.00 92.56 89 ARG A CA 1
ATOM 657 C C . ARG A 1 89 ? -3.860 -1.313 -5.909 1.00 92.56 89 ARG A C 1
ATOM 659 O O . ARG A 1 89 ? -2.779 -1.713 -6.332 1.00 92.56 89 ARG A O 1
ATOM 666 N N . PHE A 1 90 ? -4.910 -1.087 -6.700 1.00 96.06 90 PHE A N 1
ATOM 667 C CA . PHE A 1 90 ? -4.882 -1.350 -8.140 1.00 96.06 90 PHE A CA 1
ATOM 668 C C . PHE A 1 90 ? -3.762 -0.589 -8.852 1.00 96.06 90 PHE A C 1
ATOM 670 O O . PHE A 1 90 ? -3.035 -1.182 -9.642 1.00 96.06 90 PHE A O 1
ATOM 677 N N . PHE A 1 91 ? -3.572 0.700 -8.563 1.00 94.69 91 PHE A N 1
ATOM 678 C CA . PHE A 1 91 ? -2.481 1.480 -9.150 1.00 94.69 91 PHE A CA 1
ATOM 679 C C . PHE A 1 91 ? -1.113 0.912 -8.785 1.00 94.69 91 PHE A C 1
ATOM 681 O O . PHE A 1 91 ? -0.241 0.827 -9.647 1.00 94.69 91 PHE A O 1
ATOM 688 N N . THR A 1 92 ? -0.930 0.493 -7.534 1.00 95.81 92 THR A N 1
ATOM 689 C CA . THR A 1 92 ? 0.327 -0.106 -7.074 1.00 95.81 92 THR A CA 1
ATOM 690 C C . THR A 1 92 ? 0.609 -1.423 -7.799 1.00 95.81 92 THR A C 1
ATOM 692 O O . THR A 1 92 ? 1.718 -1.628 -8.293 1.00 95.81 92 THR A O 1
ATOM 695 N N . GLU A 1 93 ? -0.394 -2.294 -7.911 1.00 96.44 93 GLU A N 1
ATOM 696 C CA . GLU A 1 93 ? -0.286 -3.581 -8.604 1.00 96.44 93 GLU A CA 1
ATOM 697 C C . GLU A 1 93 ? -0.030 -3.404 -10.105 1.00 96.44 93 GLU A C 1
ATOM 699 O O . GLU A 1 93 ? 0.902 -3.998 -10.648 1.00 96.44 93 GLU A O 1
ATOM 704 N N . LEU A 1 94 ? -0.794 -2.530 -10.769 1.00 97.62 94 LEU A N 1
ATOM 705 C CA . LEU A 1 94 ? -0.617 -2.222 -12.189 1.00 97.62 94 LEU A CA 1
ATOM 706 C C . LEU A 1 94 ? 0.753 -1.608 -12.470 1.00 97.62 94 LEU A C 1
ATOM 708 O O . LEU A 1 94 ? 1.393 -1.955 -13.462 1.00 97.62 94 LEU A O 1
ATOM 712 N N . TYR A 1 95 ? 1.229 -0.721 -11.599 1.00 97.31 95 TYR A N 1
ATOM 713 C CA . TYR A 1 95 ? 2.554 -0.128 -11.736 1.00 97.31 95 TYR A CA 1
ATOM 714 C C . TYR A 1 95 ? 3.661 -1.177 -11.585 1.00 97.31 95 TYR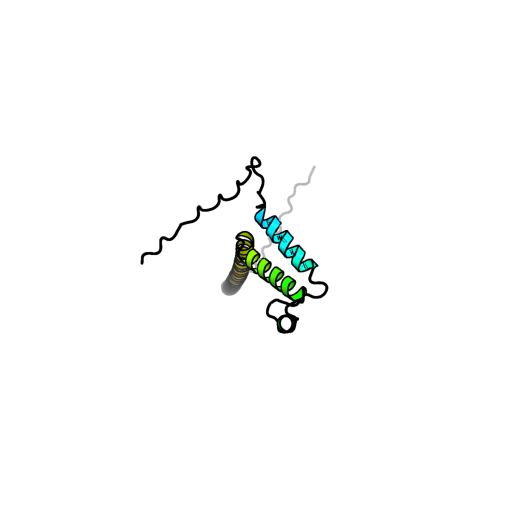 A C 1
ATOM 716 O O . TYR A 1 95 ? 4.590 -1.211 -12.394 1.00 97.31 95 TYR A O 1
ATOM 724 N N . ALA A 1 96 ? 3.553 -2.068 -10.596 1.00 97.19 96 ALA A N 1
ATOM 725 C CA . ALA A 1 96 ? 4.502 -3.162 -10.411 1.00 97.19 96 ALA A CA 1
ATOM 726 C C . ALA A 1 96 ? 4.521 -4.114 -11.620 1.00 97.19 96 ALA A C 1
ATOM 728 O O . ALA A 1 96 ? 5.597 -4.453 -12.115 1.00 97.19 96 ALA A O 1
ATOM 729 N N . ALA A 1 97 ? 3.345 -4.484 -12.135 1.00 97.25 97 ALA A N 1
ATOM 730 C CA . ALA A 1 97 ? 3.211 -5.320 -13.324 1.00 97.25 97 ALA A CA 1
ATOM 731 C C . ALA A 1 97 ? 3.799 -4.645 -14.575 1.00 97.25 97 ALA A C 1
ATOM 733 O O . ALA A 1 97 ? 4.564 -5.265 -15.311 1.00 97.25 97 ALA A O 1
ATOM 734 N N . SER A 1 98 ? 3.508 -3.358 -14.783 1.00 97.19 98 SER A N 1
ATOM 735 C CA . SER A 1 98 ? 4.054 -2.561 -15.889 1.00 97.19 98 SER A CA 1
ATOM 736 C C . SER A 1 98 ? 5.581 -2.485 -15.833 1.00 97.19 98 SER A C 1
ATOM 738 O O . SER A 1 98 ? 6.262 -2.726 -16.829 1.00 97.19 98 SER A O 1
ATOM 740 N N . LYS A 1 99 ? 6.143 -2.240 -14.643 1.00 97.75 99 LYS A N 1
ATOM 741 C CA . LYS A 1 99 ? 7.594 -2.222 -14.442 1.00 97.75 99 LYS A CA 1
ATOM 742 C C . LYS A 1 99 ? 8.229 -3.576 -14.766 1.00 97.75 99 LYS A C 1
ATOM 744 O O . LYS A 1 99 ? 9.267 -3.607 -15.418 1.00 97.75 99 LYS A O 1
ATOM 749 N N . ALA A 1 100 ? 7.616 -4.678 -14.336 1.00 97.38 100 ALA A N 1
ATOM 750 C CA . ALA A 1 100 ? 8.108 -6.020 -14.641 1.00 97.38 100 ALA A CA 1
ATOM 751 C C . ALA A 1 100 ? 8.073 -6.314 -16.151 1.00 97.38 100 ALA A C 1
ATOM 753 O O . ALA A 1 100 ? 9.050 -6.818 -16.697 1.00 97.38 100 ALA A O 1
ATOM 754 N N . ALA A 1 101 ? 6.991 -5.930 -16.838 1.00 97.50 101 ALA A N 1
ATOM 755 C CA . ALA A 1 101 ? 6.880 -6.070 -18.288 1.00 97.50 101 ALA A CA 1
ATOM 756 C C . ALA A 1 101 ? 7.946 -5.251 -19.030 1.00 97.50 101 ALA A C 1
ATOM 758 O O . ALA A 1 101 ? 8.546 -5.743 -19.982 1.00 97.50 101 ALA A O 1
ATOM 759 N N . LYS A 1 102 ? 8.232 -4.028 -18.563 1.00 97.06 102 LYS A N 1
ATOM 760 C CA . LYS A 1 102 ? 9.263 -3.182 -19.168 1.00 97.06 102 LYS A CA 1
ATOM 761 C C . LYS A 1 102 ? 10.663 -3.774 -19.029 1.00 97.06 102 LYS A C 1
ATOM 763 O O . LYS A 1 102 ? 11.434 -3.727 -19.979 1.00 97.06 102 LYS A O 1
ATOM 768 N N . VAL A 1 103 ? 10.975 -4.352 -17.869 1.00 97.56 103 VAL A N 1
ATOM 769 C CA . VAL A 1 103 ? 12.251 -5.051 -17.652 1.00 97.56 103 VAL A CA 1
ATOM 770 C C . VAL A 1 103 ? 12.402 -6.216 -18.631 1.00 97.56 103 VAL A C 1
ATOM 772 O O . VAL A 1 103 ? 13.451 -6.333 -19.254 1.00 97.56 103 VAL A O 1
ATOM 775 N N . ALA A 1 104 ? 11.352 -7.017 -18.827 1.00 96.44 104 ALA A N 1
ATOM 776 C CA . ALA A 1 104 ? 11.379 -8.113 -19.796 1.00 96.44 104 ALA A CA 1
ATOM 777 C C . ALA A 1 104 ? 11.570 -7.613 -21.244 1.00 96.44 104 ALA A C 1
ATOM 779 O O . ALA A 1 104 ? 12.396 -8.149 -21.977 1.00 96.44 104 ALA A O 1
ATOM 780 N N . GLU A 1 105 ? 10.870 -6.543 -21.642 1.00 97.25 105 GLU A N 1
ATOM 781 C CA . GLU A 1 105 ? 11.049 -5.918 -22.962 1.00 97.25 105 GLU A CA 1
ATOM 782 C C . GLU A 1 105 ? 12.488 -5.409 -23.164 1.00 97.25 105 GLU A C 1
ATOM 784 O O . GLU A 1 105 ? 13.071 -5.571 -24.238 1.00 97.25 105 GLU A O 1
ATOM 789 N N . ASP A 1 106 ? 13.077 -4.799 -22.133 1.00 97.94 106 ASP A N 1
ATOM 790 C CA . ASP A 1 106 ? 14.444 -4.289 -22.193 1.00 97.94 106 ASP A CA 1
ATOM 791 C C . ASP A 1 106 ? 15.465 -5.435 -22.304 1.00 97.94 106 ASP A C 1
ATOM 793 O O . ASP A 1 106 ? 16.437 -5.312 -23.052 1.00 97.94 106 ASP A O 1
ATOM 797 N N . GLU A 1 107 ? 15.244 -6.565 -21.628 1.00 97.12 107 GLU A N 1
ATOM 798 C CA . GLU A 1 107 ? 16.070 -7.773 -21.766 1.00 97.12 107 GLU A CA 1
ATOM 799 C C . GLU A 1 107 ? 16.023 -8.334 -23.197 1.00 97.12 107 GLU A C 1
ATOM 801 O O . GLU A 1 107 ? 17.077 -8.579 -23.798 1.00 97.12 107 GLU A O 1
ATOM 806 N N . ASP A 1 108 ? 14.827 -8.445 -23.780 1.00 97.25 108 ASP A N 1
ATOM 807 C CA . ASP A 1 108 ? 14.634 -8.882 -25.168 1.00 97.25 108 ASP A CA 1
ATOM 808 C C . ASP A 1 108 ? 15.324 -7.934 -26.160 1.00 97.25 108 ASP A C 1
ATOM 810 O O . ASP A 1 108 ? 16.013 -8.367 -27.093 1.00 97.25 108 ASP A O 1
ATOM 814 N N . TYR A 1 109 ? 15.196 -6.622 -25.938 1.00 97.25 109 TYR A N 1
ATOM 815 C CA . TYR A 1 109 ? 15.858 -5.611 -26.755 1.00 97.25 109 TYR A CA 1
ATOM 816 C C . TYR A 1 109 ? 17.385 -5.743 -26.694 1.00 97.25 109 TYR A C 1
ATOM 818 O O . TYR A 1 109 ? 18.051 -5.737 -27.734 1.00 97.25 109 TYR A O 1
ATOM 826 N N . GLN A 1 110 ? 17.963 -5.910 -25.501 1.00 97.75 110 GLN A N 1
ATOM 827 C CA . GLN A 1 110 ? 19.410 -6.090 -25.352 1.00 97.75 110 GLN A CA 1
ATOM 828 C C . GLN A 1 110 ? 19.900 -7.376 -26.029 1.00 97.75 110 GLN A C 1
ATOM 830 O O . GLN A 1 110 ? 20.947 -7.360 -26.687 1.00 97.75 110 GLN A O 1
ATOM 835 N N . ALA A 1 111 ? 19.138 -8.468 -25.939 1.00 97.88 111 ALA A N 1
ATOM 836 C CA . ALA A 1 111 ? 19.451 -9.712 -26.637 1.00 97.88 111 ALA A CA 1
ATOM 837 C C . ALA A 1 111 ? 19.453 -9.521 -28.165 1.00 97.88 111 ALA A C 1
ATOM 839 O O . ALA A 1 111 ? 20.391 -9.949 -28.848 1.00 97.88 111 ALA A O 1
ATOM 840 N N . ALA A 1 112 ? 18.460 -8.808 -28.707 1.00 97.56 112 ALA A N 1
ATOM 841 C CA . ALA A 1 112 ? 18.387 -8.491 -30.132 1.00 97.56 112 ALA A CA 1
ATOM 842 C C . ALA A 1 112 ? 19.560 -7.607 -30.593 1.00 97.56 112 ALA A C 1
ATOM 844 O O . ALA A 1 112 ? 20.176 -7.878 -31.630 1.00 97.56 112 ALA A O 1
ATOM 845 N N . VAL A 1 113 ? 19.924 -6.586 -29.810 1.00 98.19 113 VAL A N 1
ATOM 846 C CA . VAL A 1 113 ? 21.086 -5.724 -30.081 1.00 98.19 113 VAL A CA 1
ATOM 847 C C . VAL A 1 113 ? 22.384 -6.534 -30.081 1.00 98.19 113 VAL A C 1
ATOM 849 O O . VAL A 1 113 ? 23.213 -6.367 -30.982 1.00 98.19 113 VAL A O 1
ATOM 852 N N . ALA A 1 114 ? 22.565 -7.438 -29.115 1.00 98.06 114 ALA A N 1
ATOM 853 C CA . ALA A 1 114 ? 23.737 -8.305 -29.039 1.00 98.06 114 ALA A CA 1
ATOM 854 C C . ALA A 1 114 ? 23.842 -9.228 -30.265 1.00 98.06 114 ALA A C 1
ATOM 856 O O . ALA A 1 114 ? 24.893 -9.271 -30.913 1.00 98.06 114 ALA A O 1
ATOM 857 N N . ALA A 1 115 ? 22.743 -9.886 -30.644 1.00 97.81 115 ALA A N 1
ATOM 858 C CA . ALA A 1 115 ? 22.682 -10.741 -31.829 1.00 97.81 115 ALA A CA 1
ATOM 859 C C . ALA A 1 115 ? 22.973 -9.956 -33.121 1.00 97.81 115 ALA A C 1
ATOM 861 O O . ALA A 1 115 ? 23.726 -10.414 -33.985 1.00 97.81 115 ALA A O 1
ATOM 862 N N . HIS A 1 116 ? 22.437 -8.739 -33.242 1.00 97.69 116 HIS A N 1
ATOM 863 C CA . HIS A 1 116 ? 22.700 -7.861 -34.380 1.00 97.69 116 HIS A CA 1
ATOM 864 C C . HIS A 1 116 ? 24.181 -7.472 -34.466 1.00 97.69 116 HIS A C 1
ATOM 866 O O . HIS A 1 116 ? 24.794 -7.545 -35.535 1.00 97.69 116 HIS A O 1
ATOM 872 N N . ARG A 1 117 ? 24.783 -7.102 -33.330 1.00 97.75 117 ARG A N 1
ATOM 873 C CA . ARG A 1 117 ? 26.209 -6.770 -33.242 1.00 97.75 117 ARG A CA 1
ATOM 874 C C . ARG A 1 117 ? 27.087 -7.954 -33.642 1.00 97.75 117 ARG A C 1
ATOM 876 O O . ARG A 1 117 ? 28.064 -7.768 -34.367 1.00 97.75 117 ARG A O 1
ATOM 883 N N . GLU A 1 118 ? 26.737 -9.160 -33.206 1.00 97.38 118 GLU A N 1
ATOM 884 C CA . GLU A 1 118 ? 27.442 -10.389 -33.572 1.00 97.38 118 GLU A CA 1
ATOM 885 C C . GLU A 1 118 ? 27.309 -10.711 -35.068 1.00 97.38 118 GLU A C 1
ATOM 887 O O . GLU A 1 118 ? 28.288 -11.060 -35.733 1.00 97.38 118 GLU A O 1
ATOM 892 N N . TYR A 1 119 ? 26.110 -10.556 -35.630 1.00 96.44 119 TYR A N 1
ATOM 893 C CA . TYR A 1 119 ? 25.876 -10.747 -37.058 1.00 96.44 119 TYR A CA 1
ATOM 894 C C . TYR A 1 119 ? 26.758 -9.816 -37.902 1.00 96.44 119 TYR A C 1
ATOM 896 O O . TYR A 1 119 ? 27.456 -10.267 -38.819 1.00 96.44 119 TYR A O 1
ATOM 904 N N . TRP A 1 120 ? 26.785 -8.522 -37.571 1.00 95.31 120 TRP A N 1
ATOM 905 C CA . TRP A 1 120 ? 27.568 -7.543 -38.325 1.00 95.31 120 TRP A CA 1
ATOM 906 C C . TRP A 1 120 ? 29.070 -7.666 -38.111 1.00 95.31 120 TRP A C 1
ATOM 908 O O . TRP A 1 120 ? 29.820 -7.436 -39.059 1.00 95.31 120 TRP A O 1
ATOM 918 N N . SER A 1 121 ? 29.533 -8.079 -36.928 1.00 94.25 121 SER A N 1
ATOM 919 C CA . SER A 1 121 ? 30.959 -8.345 -36.716 1.00 94.25 121 SER A CA 1
ATOM 920 C C . SER A 1 121 ? 31.439 -9.501 -37.602 1.00 94.25 121 SER A C 1
ATOM 922 O O . SER A 1 121 ? 32.461 -9.381 -38.283 1.00 94.25 121 SER A O 1
ATOM 924 N N . LYS A 1 122 ? 30.644 -10.575 -37.709 1.00 91.06 122 LYS A N 1
ATOM 925 C CA . LYS A 1 122 ? 30.894 -11.693 -38.633 1.00 91.06 122 LYS A CA 1
ATOM 926 C C . LYS A 1 122 ? 30.854 -11.243 -40.095 1.00 91.06 122 LYS A C 1
ATOM 928 O O . LYS A 1 122 ? 31.723 -11.629 -40.878 1.00 91.06 122 LYS A O 1
ATOM 933 N N . ALA A 1 123 ? 29.881 -10.417 -40.480 1.00 90.69 123 ALA A N 1
ATOM 934 C CA . ALA A 1 123 ? 29.786 -9.877 -41.837 1.00 90.69 123 ALA A CA 1
ATOM 935 C C . ALA A 1 123 ? 30.997 -8.992 -42.196 1.00 90.69 123 ALA A C 1
ATOM 937 O O . ALA A 1 123 ? 31.567 -9.134 -43.281 1.00 90.69 123 ALA A O 1
ATOM 938 N N . ALA A 1 124 ? 31.437 -8.133 -41.272 1.00 89.50 124 ALA A N 1
ATOM 939 C CA . ALA A 1 124 ? 32.624 -7.299 -41.429 1.00 89.50 124 ALA A CA 1
ATOM 940 C C . ALA A 1 124 ? 33.898 -8.146 -41.571 1.00 89.50 124 ALA A C 1
ATOM 942 O O . ALA A 1 124 ? 34.686 -7.904 -42.486 1.00 89.50 124 ALA A O 1
ATOM 943 N N . ALA A 1 125 ? 34.063 -9.189 -40.750 1.00 86.06 125 ALA A N 1
ATOM 944 C CA . ALA A 1 125 ? 35.192 -10.116 -40.844 1.00 86.06 125 ALA A CA 1
ATOM 945 C C . ALA A 1 125 ? 35.239 -10.842 -42.202 1.00 86.06 125 ALA A C 1
ATOM 947 O O . ALA A 1 125 ? 36.286 -10.890 -42.850 1.00 86.06 125 ALA A O 1
ATOM 948 N N . ARG A 1 126 ? 34.090 -11.332 -42.695 1.00 86.25 126 ARG A N 1
ATOM 949 C CA . ARG A 1 126 ? 33.979 -11.935 -44.039 1.00 86.25 126 ARG A CA 1
ATOM 950 C C . ARG A 1 126 ? 34.370 -10.948 -45.142 1.00 86.25 126 ARG A C 1
ATOM 952 O O . ARG A 1 126 ? 35.011 -11.337 -46.116 1.00 86.25 126 ARG A O 1
ATOM 959 N N . ARG A 1 127 ? 33.995 -9.672 -45.000 1.00 83.19 127 ARG A N 1
ATOM 960 C CA . ARG A 1 127 ? 34.329 -8.620 -45.970 1.00 83.19 127 ARG A CA 1
ATOM 961 C C . ARG A 1 127 ? 35.819 -8.271 -45.947 1.00 83.19 127 ARG A C 1
ATOM 963 O O . ARG A 1 127 ? 36.407 -8.138 -47.017 1.00 83.19 127 ARG A O 1
ATOM 970 N N . ALA A 1 128 ? 36.425 -8.188 -44.762 1.00 79.19 128 ALA A N 1
ATOM 971 C CA . ALA A 1 128 ? 37.852 -7.919 -44.586 1.00 79.19 128 ALA A CA 1
ATOM 972 C C . ALA A 1 128 ? 38.742 -9.035 -45.166 1.00 79.19 128 ALA A C 1
ATOM 974 O O . ALA A 1 128 ? 39.781 -8.744 -45.747 1.00 79.19 128 ALA A O 1
ATOM 975 N N . GLY A 1 129 ? 38.316 -10.301 -45.079 1.00 74.06 129 GLY A N 1
ATOM 976 C CA . GLY A 1 129 ? 39.024 -11.419 -45.716 1.00 74.06 129 GLY A CA 1
ATOM 977 C C . GLY A 1 129 ? 38.893 -11.463 -47.245 1.00 74.06 129 GLY A C 1
ATOM 978 O O . GLY A 1 129 ? 39.748 -12.031 -47.918 1.00 74.06 129 GLY A O 1
ATOM 979 N N . ARG A 1 130 ? 37.837 -10.862 -47.814 1.00 72.50 130 ARG A N 1
ATOM 980 C CA . ARG A 1 130 ? 37.566 -10.878 -49.265 1.00 72.50 130 ARG A CA 1
ATOM 981 C C . ARG A 1 130 ? 38.287 -9.768 -50.031 1.00 72.50 130 ARG A C 1
ATOM 983 O O . ARG A 1 130 ? 38.604 -9.951 -51.202 1.00 72.50 130 ARG A O 1
ATOM 990 N N . TYR A 1 131 ? 38.542 -8.634 -49.388 1.00 65.12 131 TYR A N 1
ATOM 991 C CA . TYR A 1 131 ? 39.315 -7.544 -49.970 1.00 65.12 131 TYR A CA 1
ATOM 992 C C . TYR A 1 131 ? 40.543 -7.320 -49.095 1.00 65.12 131 TYR A C 1
ATOM 994 O O . TYR A 1 131 ? 40.402 -6.675 -48.054 1.00 65.12 131 TYR A O 1
ATOM 1002 N N . PRO A 1 132 ? 41.735 -7.827 -49.475 1.00 66.88 132 PRO A N 1
ATOM 1003 C CA . PRO A 1 132 ? 42.946 -7.444 -48.772 1.00 66.88 132 PRO A CA 1
ATOM 1004 C C . PRO A 1 132 ? 42.999 -5.922 -48.798 1.00 66.88 132 PRO A C 1
ATOM 1006 O O . PRO A 1 132 ? 42.883 -5.314 -49.866 1.00 66.88 132 PRO A O 1
ATOM 1009 N N . VAL A 1 133 ? 43.100 -5.314 -47.615 1.00 63.12 133 VAL A N 1
ATOM 1010 C CA . VAL A 1 133 ? 43.289 -3.874 -47.479 1.00 63.12 133 VAL A CA 1
ATOM 1011 C C . VAL A 1 133 ? 44.522 -3.543 -48.308 1.00 63.12 133 VAL A C 1
ATOM 1013 O O . VAL A 1 133 ? 45.650 -3.804 -47.889 1.00 63.12 133 VAL A O 1
ATOM 1016 N N . ARG A 1 134 ?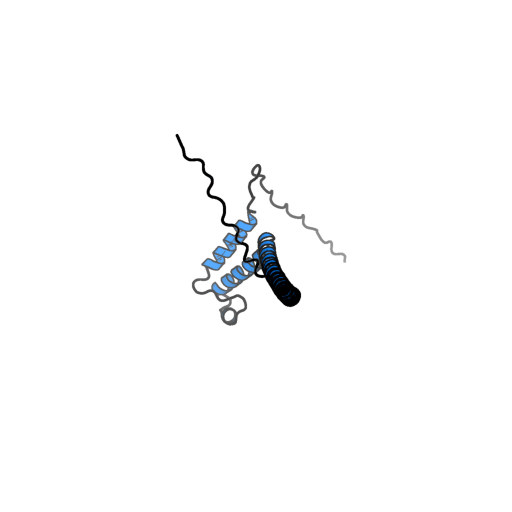 44.324 -3.014 -49.522 1.00 63.38 134 ARG A N 1
ATOM 1017 C CA . ARG A 1 134 ? 45.406 -2.363 -50.245 1.00 63.38 134 ARG A CA 1
ATOM 1018 C C . ARG A 1 134 ? 45.795 -1.225 -49.325 1.00 63.38 134 ARG A C 1
ATOM 1020 O O . ARG A 1 134 ? 45.035 -0.271 -49.193 1.00 63.38 134 ARG A O 1
ATOM 1027 N N . ARG A 1 135 ? 46.927 -1.363 -48.630 1.00 60.50 135 ARG A N 1
ATOM 1028 C CA . ARG A 1 135 ? 47.586 -0.240 -47.971 1.00 60.50 135 ARG A CA 1
ATOM 1029 C C . ARG A 1 135 ? 47.786 0.800 -49.062 1.00 60.50 135 ARG A C 1
ATOM 1031 O O . ARG A 1 135 ? 48.718 0.702 -49.851 1.00 60.50 135 ARG A O 1
ATOM 1038 N N . THR A 1 136 ? 46.872 1.754 -49.164 1.00 59.16 136 THR A N 1
ATOM 1039 C CA . THR A 1 136 ? 47.075 2.941 -49.974 1.00 59.16 136 THR A CA 1
ATOM 1040 C C . THR A 1 136 ? 48.085 3.770 -49.202 1.00 59.16 136 THR A C 1
ATOM 1042 O O . THR A 1 136 ? 47.728 4.638 -48.416 1.00 59.16 136 THR A O 1
ATOM 1045 N N . SER A 1 137 ? 49.366 3.467 -49.401 1.00 57.66 137 SER A N 1
ATOM 1046 C CA . SER A 1 137 ? 50.499 4.265 -48.933 1.00 57.66 137 SER A CA 1
ATOM 1047 C C . SER A 1 137 ? 50.589 5.629 -49.628 1.00 57.66 137 SER A C 1
ATOM 1049 O O . SER A 1 137 ? 51.578 6.331 -49.466 1.00 57.66 137 SER A O 1
ATOM 1051 N N . ASN A 1 138 ? 49.559 6.043 -50.369 1.00 60.91 138 ASN A N 1
ATOM 1052 C CA . ASN A 1 138 ? 49.465 7.370 -50.954 1.00 60.91 138 ASN A CA 1
ATOM 1053 C C . ASN A 1 138 ? 48.785 8.311 -49.958 1.00 60.91 138 ASN A C 1
ATOM 1055 O O . ASN A 1 138 ? 47.696 8.825 -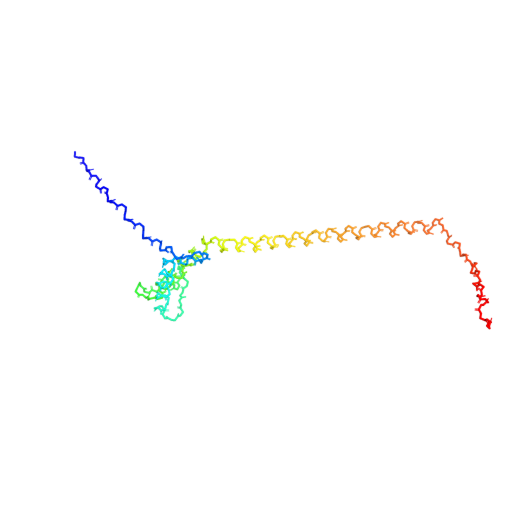50.206 1.00 60.91 138 ASN A O 1
ATOM 1059 N N . VAL A 1 139 ? 49.444 8.541 -48.822 1.00 65.06 139 VAL A N 1
ATOM 1060 C CA . VAL A 1 139 ? 49.279 9.814 -48.120 1.00 65.06 139 VAL A CA 1
ATOM 1061 C C . VAL A 1 139 ? 49.923 10.843 -49.040 1.00 65.06 139 VAL A C 1
ATOM 1063 O O . VAL A 1 139 ? 51.134 11.042 -49.014 1.00 65.06 139 VAL A O 1
ATOM 1066 N N . VAL A 1 140 ? 49.130 11.425 -49.939 1.00 69.81 140 VAL A N 1
ATOM 1067 C CA . VAL A 1 140 ? 49.541 12.641 -50.640 1.00 69.81 140 VAL A CA 1
ATOM 1068 C C . VAL A 1 140 ? 49.703 13.686 -49.538 1.00 69.81 140 VAL A C 1
ATOM 1070 O O . VAL A 1 140 ? 48.716 13.960 -48.850 1.00 69.81 140 VAL A O 1
ATOM 1073 N N . PRO A 1 141 ? 50.914 14.215 -49.283 1.00 69.94 141 PRO A N 1
ATOM 1074 C CA . PRO A 1 141 ? 51.076 15.243 -48.270 1.00 69.94 141 PRO A CA 1
ATOM 1075 C C . PRO A 1 141 ? 50.154 16.404 -48.638 1.00 69.94 141 PRO A C 1
ATOM 1077 O O . PRO A 1 141 ? 50.197 16.905 -49.764 1.00 69.94 141 PRO A O 1
ATOM 1080 N N . LEU A 1 142 ? 49.282 16.788 -47.701 1.00 71.94 142 LEU A N 1
ATOM 1081 C CA . LEU A 1 142 ? 48.480 17.999 -47.819 1.00 71.94 142 LEU A CA 1
ATOM 1082 C C . LEU A 1 142 ? 49.451 19.145 -48.102 1.00 71.94 142 LEU A C 1
ATOM 1084 O O . LEU A 1 142 ? 50.296 19.472 -47.268 1.00 71.94 142 LEU A O 1
ATOM 1088 N N . ARG A 1 143 ? 49.376 19.697 -49.317 1.00 73.56 143 ARG A N 1
ATOM 1089 C CA . ARG A 1 143 ? 50.155 20.867 -49.716 1.00 73.56 143 ARG A CA 1
ATOM 1090 C C . ARG A 1 143 ? 49.842 21.966 -48.694 1.00 73.56 143 ARG A C 1
ATOM 1092 O O . ARG A 1 143 ? 48.663 22.301 -48.565 1.00 73.56 143 ARG A O 1
ATOM 1099 N N . PRO A 1 144 ? 50.831 22.500 -47.955 1.00 69.31 144 PRO A N 1
ATOM 1100 C CA . PRO A 1 144 ? 50.567 23.584 -47.019 1.00 69.31 144 PRO A CA 1
ATOM 1101 C C . PRO A 1 144 ? 49.951 24.744 -47.803 1.00 69.31 144 PRO A C 1
ATOM 1103 O O . PRO A 1 144 ? 50.465 25.116 -48.864 1.00 69.31 144 PRO A O 1
ATOM 1106 N N . SER A 1 145 ? 48.810 25.259 -47.336 1.00 69.19 145 SER A N 1
ATOM 1107 C CA . SER A 1 145 ? 48.177 26.420 -47.955 1.00 69.19 145 SER A CA 1
ATOM 1108 C C . SER A 1 145 ? 49.100 27.615 -47.745 1.00 69.19 145 SER A C 1
ATOM 1110 O O . SER A 1 145 ? 49.165 28.177 -46.655 1.00 69.19 145 SER A O 1
ATOM 1112 N N . GLY A 1 146 ? 49.865 27.963 -48.779 1.00 64.75 146 GLY A N 1
ATOM 1113 C CA . GLY A 1 146 ? 50.611 29.212 -48.828 1.00 64.75 146 GLY A CA 1
ATOM 1114 C C . GLY A 1 146 ? 49.613 30.358 -48.856 1.00 64.75 146 GLY A C 1
ATOM 1115 O O . GLY A 1 146 ? 49.047 30.654 -49.904 1.00 64.75 146 GLY A O 1
ATOM 1116 N N . GLY A 1 147 ? 49.354 30.932 -47.690 1.00 60.91 147 GLY A N 1
ATOM 1117 C CA . GLY A 1 147 ? 48.363 31.979 -47.513 1.00 60.91 147 GLY A CA 1
ATOM 1118 C C . GLY A 1 147 ? 48.564 32.756 -46.223 1.00 60.91 147 GLY A C 1
ATOM 1119 O O . GLY A 1 147 ? 47.576 33.111 -45.608 1.00 60.91 147 GLY A O 1
ATOM 1120 N N . ASP A 1 148 ? 49.818 32.996 -45.836 1.00 61.84 148 ASP A N 1
ATOM 1121 C CA . ASP A 1 148 ? 50.191 34.073 -44.919 1.00 61.84 148 ASP A CA 1
ATOM 1122 C C . ASP A 1 148 ? 51.337 34.850 -45.571 1.00 61.84 148 ASP A C 1
ATOM 1124 O O . ASP A 1 148 ? 52.510 34.489 -45.466 1.00 61.84 148 ASP A O 1
ATOM 1128 N N . ALA A 1 149 ? 50.979 35.892 -46.315 1.00 58.56 149 ALA A N 1
ATOM 1129 C CA . ALA A 1 149 ? 51.898 36.952 -46.693 1.00 58.56 149 ALA A CA 1
ATOM 1130 C C . ALA A 1 149 ? 51.114 38.256 -46.891 1.00 58.56 149 ALA A C 1
ATOM 1132 O O . ALA A 1 149 ? 50.445 38.412 -47.909 1.00 58.56 149 ALA A O 1
ATOM 1133 N N . ALA A 1 150 ? 51.303 39.139 -45.903 1.00 57.44 150 ALA A N 1
ATOM 1134 C CA . ALA A 1 150 ? 51.158 40.600 -45.898 1.00 57.44 150 ALA A CA 1
ATOM 1135 C C . ALA A 1 150 ? 49.757 41.211 -46.069 1.00 57.44 150 ALA A C 1
ATOM 1137 O O . ALA A 1 150 ? 49.192 41.171 -47.182 1.00 57.44 150 ALA A O 1
#

Sequence (150 aa):
MTTEVKSRPRGESGAAKKLGDGGFTVNDTDVQRKSFALAKINAGRGPIPKYGSAEWVLLPADDPRREAAMAIAAEAWFSEGQPDVIAGRFFTELYAASKAAKVAEDEDYQAAVAAHREYWSKAAARRAGRYPVRRTSNVVPLRPSGGDAA

Secondary structure (DSSP, 8-state):
------PPP-PPP-------TT-----HHHHHHHHHHHHHHHHS-SPPPPTTSHHHHTS-TT-HHHHHHHHHHHHHHHHHT-HHHHHHHHHHHHHHHHHHHHHHHHHHHHHHHHHHHHHHHHHHHHHHHHS-------------------

pLDDT: mean 82.01, std 18.33, range [41.38, 98.19]